Protein AF-A0A3A9SI50-F1 (afdb_monomer)

pLDDT: mean 88.04, std 9.75, range [42.22, 98.44]

Solvent-accessible surface area (backbone atoms only — not comparable to full-atom values): 6891 Å² total; per-residue (Å²): 112,69,68,63,52,55,75,71,48,56,68,69,58,53,52,49,53,50,51,51,52,51,50,52,50,50,52,50,50,51,52,52,50,52,51,48,52,62,53,46,62,77,68,61,54,77,67,52,78,81,39,84,72,78,80,80,89,62,69,63,46,76,49,64,49,75,88,42,72,33,30,18,28,74,58,76,94,46,67,54,81,85,58,68,53,61,38,84,52,91,50,76,84,44,48,43,46,66,79,60,37,79,90,70,34,75,40,73,50,81,78,129

Sequence (112 aa):
MVIIIYN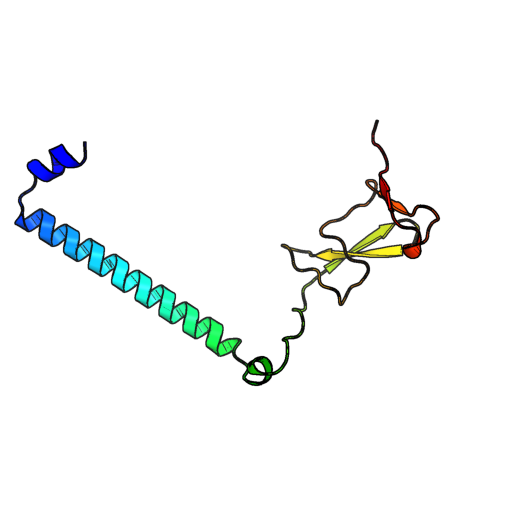RIDRGVALTCFKCVIAMFALWYIYKGAFLILDEEKRYNSKWLVYQQDYGTYDVDTFEIDGTTFYYPVSGDQVGYAPFPSSAKDMTGQIELIDGSVESGFKSIESE

Secondary structure (DSSP, 8-state):
-HHHHHHHS-HHHHHHHHHHHHHHHHHHHHHHHHHHHHHHHHH--GGGGTSPPPPPP--EEEEEETTEEEEEESSSS---SSSSSB-SS--TTTEEESSSSGGG-EEE----

Foldseek 3Di:
DVVVVVVVDDPVVVVVVVVVVVVVVVVVCVVVVVVVCVVCVVVDDPVCVPDPDDQDDADWDWDDALNDIETEGPDDQRDDPPRPPYDPDDCPQQWHAPVSDPVRPIDGPDDD

Mean predicted aligned error: 9.38 Å

Structure (mmCIF, N/CA/C/O backbone):
data_AF-A0A3A9SI50-F1
#
_entry.id   AF-A0A3A9SI50-F1
#
loop_
_atom_site.group_PDB
_atom_site.id
_atom_site.type_symbol
_atom_site.label_atom_id
_atom_site.label_alt_id
_atom_site.label_comp_id
_atom_site.label_asym_id
_atom_site.label_entity_id
_atom_site.label_seq_id
_atom_site.pdbx_PDB_ins_code
_atom_site.Cartn_x
_atom_site.Cartn_y
_atom_site.Cartn_z
_atom_site.occupancy
_atom_site.B_iso_or_equiv
_atom_site.auth_seq_id
_atom_site.auth_comp_id
_atom_site.auth_asym_id
_atom_site.auth_atom_id
_atom_site.pdbx_PDB_model_num
ATOM 1 N N . MET A 1 1 ? 13.816 19.910 -31.342 1.00 54.50 1 MET A N 1
ATOM 2 C CA . MET A 1 1 ? 15.231 19.733 -30.932 1.00 54.50 1 MET A CA 1
ATOM 3 C C . MET A 1 1 ? 15.739 18.306 -31.164 1.00 54.50 1 MET A C 1
ATOM 5 O O . MET A 1 1 ? 16.755 18.149 -31.826 1.00 54.50 1 MET A O 1
ATOM 9 N N . VAL A 1 2 ? 15.017 17.270 -30.713 1.00 64.50 2 VAL A N 1
ATOM 10 C CA . VAL A 1 2 ? 15.411 15.845 -30.835 1.00 64.50 2 VAL A CA 1
ATOM 11 C C . VAL A 1 2 ? 15.649 15.388 -32.287 1.00 64.50 2 VAL A C 1
ATOM 13 O O . VAL A 1 2 ? 16.655 14.751 -32.573 1.00 64.50 2 VAL A O 1
ATOM 16 N N . ILE A 1 3 ? 14.785 15.790 -33.227 1.00 69.62 3 ILE A N 1
ATOM 17 C CA . ILE A 1 3 ? 14.888 15.417 -34.654 1.00 69.62 3 ILE A CA 1
ATOM 18 C C . ILE A 1 3 ? 16.140 16.008 -35.334 1.00 69.62 3 ILE A C 1
ATOM 20 O O . ILE A 1 3 ? 16.752 15.362 -36.180 1.00 69.62 3 ILE A O 1
ATOM 24 N N . ILE A 1 4 ? 16.565 17.214 -34.938 1.00 72.75 4 ILE A N 1
ATOM 25 C CA . ILE A 1 4 ? 17.758 17.880 -35.497 1.00 72.75 4 ILE A CA 1
ATOM 26 C C . ILE A 1 4 ? 19.038 17.185 -35.015 1.00 72.75 4 ILE A C 1
ATOM 28 O O . ILE A 1 4 ? 19.985 17.024 -35.780 1.00 72.75 4 ILE A O 1
ATOM 32 N N . ILE A 1 5 ? 19.052 16.744 -33.754 1.00 67.88 5 ILE A N 1
ATOM 33 C CA . ILE A 1 5 ? 20.158 15.981 -33.162 1.00 67.88 5 ILE A CA 1
ATOM 34 C C . ILE A 1 5 ? 20.249 14.596 -33.811 1.00 67.88 5 ILE A C 1
ATOM 36 O O . ILE A 1 5 ? 21.331 14.185 -34.213 1.00 67.88 5 ILE A O 1
ATOM 40 N N . TYR A 1 6 ? 19.115 13.918 -34.001 1.00 68.12 6 TYR A N 1
ATOM 41 C CA . TYR A 1 6 ? 19.057 12.622 -34.678 1.00 68.12 6 TYR A CA 1
ATOM 42 C C . TYR A 1 6 ? 19.596 12.680 -36.116 1.00 68.12 6 TYR A C 1
ATOM 44 O O . TYR A 1 6 ? 20.374 11.822 -36.509 1.00 68.12 6 TYR A O 1
ATOM 52 N N . ASN A 1 7 ? 19.264 13.732 -36.873 1.00 71.88 7 ASN A N 1
ATOM 53 C CA . ASN A 1 7 ? 19.785 13.932 -38.233 1.00 71.88 7 ASN A CA 1
ATOM 54 C C . ASN A 1 7 ? 21.285 14.277 -38.293 1.00 71.88 7 ASN A C 1
ATOM 56 O O . ASN A 1 7 ? 21.879 14.184 -39.364 1.00 71.88 7 ASN A O 1
ATOM 60 N N . ARG A 1 8 ? 21.896 14.697 -37.177 1.00 79.56 8 ARG A N 1
ATOM 61 C CA . ARG A 1 8 ? 23.340 14.982 -37.073 1.00 79.56 8 ARG A CA 1
ATOM 62 C C . ARG A 1 8 ? 24.162 13.799 -36.561 1.00 79.56 8 ARG A C 1
ATOM 64 O O . ARG A 1 8 ? 25.383 13.837 -36.672 1.00 79.56 8 ARG A O 1
ATOM 71 N N . ILE A 1 9 ? 23.521 12.790 -35.977 1.00 78.75 9 ILE A N 1
ATOM 72 C CA . ILE A 1 9 ? 24.186 11.621 -35.402 1.00 78.75 9 ILE A CA 1
ATOM 73 C C . ILE A 1 9 ? 24.324 10.538 -36.475 1.00 78.75 9 ILE A C 1
ATOM 75 O O . ILE A 1 9 ? 23.397 10.275 -37.239 1.00 78.75 9 ILE A O 1
ATOM 79 N N . ASP A 1 10 ? 25.490 9.894 -36.514 1.00 85.44 10 ASP A N 1
ATOM 80 C CA . ASP A 1 10 ? 25.724 8.742 -37.380 1.00 85.44 10 ASP A CA 1
ATOM 81 C C . ASP A 1 10 ? 24.691 7.630 -37.116 1.00 85.44 10 ASP A C 1
ATOM 83 O O . ASP A 1 10 ? 24.393 7.281 -35.969 1.00 85.44 10 ASP A O 1
ATOM 87 N N . ARG A 1 11 ? 24.142 7.047 -38.188 1.00 80.75 11 ARG A N 1
ATOM 88 C CA . ARG A 1 11 ? 23.066 6.050 -38.077 1.00 80.75 11 ARG A CA 1
ATOM 89 C C . ARG A 1 11 ? 23.500 4.798 -37.308 1.00 80.75 11 ARG A C 1
ATOM 91 O O . ARG A 1 11 ? 22.665 4.199 -36.630 1.00 80.75 11 ARG A O 1
ATOM 98 N N . GLY A 1 12 ? 24.775 4.413 -37.378 1.00 85.50 12 GLY A N 1
ATOM 99 C CA . GLY A 1 12 ? 25.329 3.290 -36.622 1.00 85.50 12 GLY A CA 1
ATOM 100 C C . GLY A 1 12 ? 25.384 3.575 -35.122 1.00 85.50 12 GLY A C 1
ATOM 101 O O . GLY A 1 12 ? 24.981 2.732 -34.313 1.00 85.50 12 GLY A O 1
ATOM 102 N N . VAL A 1 13 ? 25.792 4.788 -34.743 1.00 85.88 13 VAL A N 1
ATOM 103 C CA . VAL A 1 13 ? 25.775 5.250 -33.344 1.00 85.88 13 VAL A CA 1
ATOM 104 C C . VAL A 1 13 ? 24.342 5.310 -32.811 1.00 85.88 13 VAL A C 1
ATOM 106 O O . VAL A 1 13 ? 24.065 4.748 -31.753 1.00 85.88 13 VAL A O 1
ATOM 109 N N . ALA A 1 14 ? 23.407 5.895 -33.566 1.00 85.69 14 ALA A N 1
ATOM 110 C CA . ALA A 1 14 ? 22.000 5.979 -33.169 1.00 85.69 14 ALA A CA 1
ATOM 111 C C . ALA A 1 14 ? 21.367 4.592 -32.951 1.00 85.69 14 ALA A C 1
ATOM 113 O O . ALA A 1 14 ? 20.681 4.371 -31.950 1.00 85.69 14 ALA A O 1
ATOM 114 N N . LEU A 1 15 ? 21.633 3.637 -33.850 1.00 89.19 15 LEU A N 1
ATOM 115 C CA . LEU A 1 15 ? 21.156 2.259 -33.718 1.00 89.19 15 LEU A CA 1
ATOM 116 C C . LEU A 1 15 ? 21.753 1.561 -32.488 1.00 89.19 15 LEU A C 1
ATOM 118 O O . LEU A 1 15 ? 21.056 0.813 -31.802 1.00 89.19 15 LEU A O 1
ATOM 122 N N . THR A 1 16 ? 23.029 1.810 -32.195 1.00 93.56 16 THR A N 1
ATOM 123 C CA . THR A 1 16 ? 23.707 1.249 -31.020 1.00 93.56 16 THR A CA 1
ATOM 124 C C . THR A 1 16 ? 23.111 1.807 -29.730 1.00 93.56 16 THR A C 1
ATOM 126 O O . THR A 1 16 ? 22.733 1.033 -28.853 1.00 93.56 16 THR A O 1
ATOM 129 N N . CYS A 1 17 ? 22.913 3.125 -29.639 1.00 90.56 17 CYS A N 1
ATOM 130 C CA . CYS A 1 17 ? 22.233 3.756 -28.506 1.00 90.56 17 CYS A CA 1
ATOM 131 C C . CYS A 1 17 ? 20.820 3.198 -28.301 1.00 90.56 17 CYS A C 1
ATOM 133 O O . CYS A 1 17 ? 20.444 2.886 -27.174 1.00 90.56 17 CYS A O 1
ATOM 135 N N . PHE A 1 18 ? 20.051 3.017 -29.378 1.00 92.62 18 PHE A N 1
ATOM 136 C CA . PHE A 1 18 ? 18.710 2.442 -29.300 1.00 92.62 18 PHE A CA 1
ATOM 137 C C . PHE A 1 18 ? 18.720 1.007 -28.751 1.00 92.62 18 PHE A C 1
ATOM 139 O O . PHE A 1 18 ? 17.938 0.686 -27.857 1.00 92.62 18 PHE A O 1
ATOM 146 N N . LYS A 1 19 ? 19.651 0.160 -29.212 1.00 95.69 19 LYS A N 1
ATOM 147 C CA . LYS A 1 19 ? 19.841 -1.196 -28.670 1.00 95.69 19 LYS A CA 1
ATOM 148 C C . LYS A 1 19 ? 20.200 -1.174 -27.184 1.00 95.69 19 LYS A C 1
ATOM 150 O O . LYS A 1 19 ? 19.647 -1.966 -26.429 1.00 95.69 19 LYS A O 1
ATOM 155 N N . CYS A 1 20 ? 21.069 -0.258 -26.755 1.00 97.12 20 CYS A N 1
ATOM 156 C CA . CYS A 1 20 ? 21.408 -0.096 -25.340 1.00 97.12 20 CYS A CA 1
ATOM 157 C C . CYS A 1 20 ? 20.184 0.297 -24.506 1.00 97.12 20 CYS A C 1
ATOM 159 O O . CYS A 1 20 ? 19.966 -0.274 -23.444 1.00 97.12 20 CYS A O 1
ATOM 161 N N . VAL A 1 21 ? 19.354 1.223 -24.996 1.00 96.88 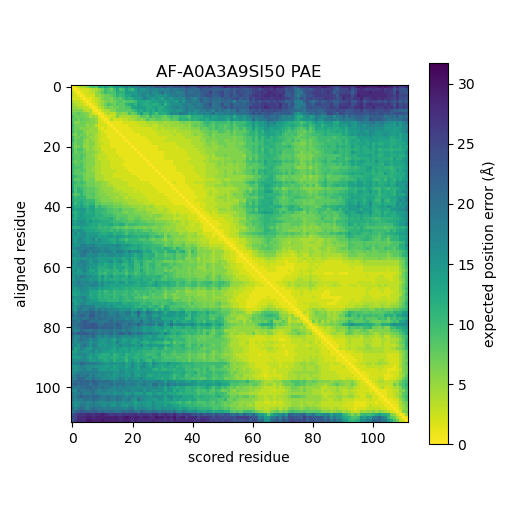21 VAL A N 1
ATOM 162 C CA . VAL A 1 21 ? 18.108 1.616 -24.320 1.00 96.88 21 VAL A CA 1
ATOM 163 C C . VAL A 1 21 ? 17.153 0.432 -24.192 1.00 96.88 21 VAL A C 1
ATOM 165 O O . VAL A 1 21 ? 16.660 0.175 -23.096 1.00 96.88 21 VAL A O 1
ATOM 168 N N . ILE A 1 22 ? 16.946 -0.337 -25.265 1.00 97.69 22 ILE A N 1
ATOM 169 C CA . ILE A 1 22 ? 16.130 -1.559 -25.212 1.00 97.69 22 ILE A CA 1
ATOM 170 C C . ILE A 1 22 ? 16.696 -2.551 -24.195 1.00 97.69 22 ILE A C 1
ATOM 172 O O . ILE A 1 22 ? 15.941 -3.077 -23.382 1.00 97.69 22 ILE A O 1
ATOM 176 N N . ALA A 1 23 ? 18.008 -2.794 -24.208 1.00 98.19 23 ALA A N 1
ATOM 177 C CA . ALA A 1 23 ? 18.648 -3.715 -23.274 1.00 98.19 23 ALA A CA 1
ATOM 178 C C . ALA A 1 23 ? 18.474 -3.264 -21.815 1.00 98.19 23 ALA A C 1
ATOM 180 O O . ALA A 1 23 ? 18.163 -4.086 -20.956 1.00 98.19 23 ALA A O 1
ATOM 181 N N . MET A 1 24 ? 18.598 -1.962 -21.537 1.00 98.31 24 MET A N 1
ATOM 182 C CA . MET A 1 24 ? 18.343 -1.404 -20.206 1.00 98.31 24 MET A CA 1
ATOM 183 C C . MET A 1 24 ? 16.892 -1.619 -19.764 1.00 98.31 24 MET A C 1
ATOM 185 O O . MET A 1 24 ? 16.664 -2.079 -18.647 1.00 98.31 24 MET A O 1
ATOM 189 N N . PHE A 1 25 ? 15.912 -1.343 -20.630 1.00 98.31 25 PHE A N 1
ATOM 190 C CA . PHE A 1 25 ? 14.506 -1.602 -20.310 1.00 98.31 25 PHE A CA 1
ATOM 191 C C . PHE A 1 25 ? 14.229 -3.091 -20.109 1.00 98.31 25 PHE A C 1
ATOM 193 O O . PHE A 1 25 ? 13.539 -3.448 -19.160 1.00 98.31 25 PHE A O 1
ATOM 200 N N . ALA A 1 26 ? 14.794 -3.968 -20.940 1.00 98.31 26 ALA A N 1
ATOM 201 C CA . ALA A 1 26 ? 14.646 -5.413 -20.790 1.00 98.31 26 ALA A CA 1
ATOM 202 C C . ALA A 1 26 ? 15.199 -5.901 -19.442 1.00 98.31 26 ALA A C 1
ATOM 204 O O . ALA A 1 26 ? 14.516 -6.634 -18.730 1.00 98.31 26 ALA A O 1
ATOM 205 N N . LEU A 1 27 ? 16.391 -5.440 -19.047 1.00 98.44 27 LEU A N 1
ATOM 206 C CA . LEU A 1 27 ? 16.971 -5.741 -17.735 1.00 98.44 27 LEU A CA 1
ATOM 207 C C . LEU A 1 27 ? 16.094 -5.220 -16.593 1.00 98.44 27 LEU A C 1
ATOM 209 O O . LEU A 1 27 ? 15.874 -5.932 -15.616 1.00 98.44 27 LEU A O 1
ATOM 213 N N . TRP A 1 28 ? 15.555 -4.008 -16.725 1.00 98.19 28 TRP A N 1
ATOM 214 C CA . TRP A 1 28 ? 14.651 -3.434 -15.732 1.00 98.19 28 TRP A CA 1
ATOM 215 C C . TRP A 1 28 ? 13.344 -4.228 -15.602 1.00 98.19 28 TRP A C 1
ATOM 217 O O . TRP A 1 28 ? 12.908 -4.494 -14.483 1.00 98.19 28 TRP A O 1
ATOM 227 N N . TYR A 1 29 ? 12.753 -4.672 -16.715 1.00 98.19 29 TYR A N 1
ATOM 228 C CA . TYR A 1 29 ? 11.565 -5.528 -16.707 1.00 98.19 29 TYR A CA 1
ATOM 229 C C . TYR A 1 29 ? 11.839 -6.893 -16.082 1.00 98.19 29 TYR A C 1
ATOM 231 O O . TYR A 1 29 ? 11.030 -7.356 -15.283 1.00 98.19 29 TYR A O 1
ATOM 239 N N . ILE A 1 30 ? 12.981 -7.517 -16.387 1.00 98.31 30 ILE A N 1
ATOM 240 C CA . ILE A 1 30 ? 13.383 -8.787 -15.766 1.00 98.31 30 ILE A CA 1
ATOM 241 C C . ILE A 1 30 ? 13.556 -8.603 -14.258 1.00 98.31 30 ILE A C 1
ATOM 243 O O . ILE A 1 30 ? 13.016 -9.386 -13.484 1.00 98.31 30 ILE A O 1
ATOM 247 N N . TYR A 1 31 ? 14.252 -7.546 -13.833 1.00 97.69 31 TYR A N 1
ATOM 248 C CA . TYR A 1 31 ? 14.416 -7.211 -12.421 1.00 97.69 31 TYR A CA 1
ATOM 249 C C . TYR A 1 31 ? 13.059 -7.027 -11.728 1.00 97.69 31 TYR A C 1
ATOM 251 O O . TYR A 1 31 ? 12.790 -7.672 -10.717 1.00 97.69 31 TYR A O 1
ATOM 259 N N . LYS A 1 32 ? 12.169 -6.201 -12.290 1.00 97.56 32 LYS A N 1
ATOM 260 C CA . LYS A 1 32 ? 10.834 -5.961 -11.726 1.00 97.56 32 LYS A CA 1
ATOM 261 C C . LYS A 1 32 ? 9.982 -7.228 -11.691 1.00 97.56 32 LYS A C 1
ATOM 263 O O . LYS A 1 32 ? 9.348 -7.485 -10.675 1.00 97.56 32 LYS A O 1
ATOM 268 N N . GLY A 1 33 ? 9.996 -8.021 -12.760 1.00 97.88 33 GLY A N 1
ATOM 269 C CA . GLY A 1 33 ? 9.264 -9.283 -12.844 1.00 97.88 33 GLY A CA 1
ATOM 270 C C . GLY A 1 33 ? 9.758 -10.310 -11.828 1.00 97.88 33 GLY A C 1
ATOM 271 O O . GLY A 1 33 ? 8.948 -10.923 -11.143 1.00 97.88 33 GLY A O 1
ATOM 272 N N . ALA A 1 34 ? 11.076 -10.446 -11.664 1.00 97.50 34 ALA A N 1
ATOM 273 C CA . ALA A 1 34 ? 11.657 -11.335 -10.662 1.00 97.50 34 ALA A CA 1
ATOM 274 C C . ALA A 1 34 ? 11.251 -10.926 -9.239 1.00 97.50 34 ALA A C 1
ATOM 276 O O . ALA A 1 34 ? 10.827 -11.772 -8.459 1.00 97.50 34 ALA A O 1
ATOM 277 N N . PHE A 1 35 ? 11.321 -9.633 -8.912 1.00 96.38 35 PHE A N 1
ATOM 278 C CA . PHE A 1 35 ? 10.892 -9.138 -7.602 1.00 96.38 35 PHE A CA 1
ATOM 279 C C . PHE A 1 35 ? 9.390 -9.304 -7.361 1.00 96.38 35 PHE A C 1
ATOM 281 O O . PHE A 1 35 ? 9.007 -9.639 -6.246 1.00 96.38 35 PHE A O 1
ATOM 288 N N . LEU A 1 36 ? 8.554 -9.117 -8.388 1.00 96.12 36 LEU A N 1
ATOM 289 C CA . LEU A 1 36 ? 7.116 -9.368 -8.292 1.00 96.12 36 LEU A CA 1
ATOM 290 C C . LEU A 1 36 ? 6.837 -10.839 -7.961 1.00 96.12 36 LEU A C 1
ATOM 292 O O . LEU A 1 36 ? 6.110 -11.120 -7.020 1.00 96.12 36 LEU A O 1
ATOM 296 N N . ILE A 1 37 ? 7.462 -11.773 -8.683 1.00 96.12 37 ILE A N 1
ATOM 297 C CA . ILE A 1 37 ? 7.292 -13.213 -8.437 1.00 96.12 37 ILE A CA 1
ATOM 298 C C . ILE A 1 37 ? 7.775 -13.588 -7.030 1.00 96.12 37 ILE A C 1
ATOM 300 O O . ILE A 1 37 ? 7.100 -14.343 -6.341 1.00 96.12 37 ILE A O 1
ATOM 304 N N . LEU A 1 38 ? 8.919 -13.054 -6.593 1.00 95.69 38 LEU A N 1
ATOM 305 C CA . LEU A 1 38 ? 9.470 -13.315 -5.260 1.00 95.69 38 LEU A CA 1
ATOM 306 C C . LEU A 1 38 ? 8.616 -12.743 -4.117 1.00 95.69 38 LEU A C 1
ATOM 308 O O . LEU A 1 38 ? 8.672 -13.273 -3.008 1.00 95.69 38 LEU A O 1
ATOM 312 N N . ASP A 1 39 ? 7.880 -11.650 -4.338 1.00 92.69 39 ASP A N 1
ATOM 313 C CA . ASP A 1 39 ? 6.937 -11.121 -3.343 1.00 92.69 39 ASP A CA 1
ATOM 314 C C . ASP A 1 39 ? 5.635 -11.932 -3.328 1.00 92.69 39 ASP A C 1
ATOM 316 O O . ASP A 1 39 ? 5.165 -12.326 -2.261 1.00 92.69 39 ASP A O 1
ATOM 320 N N . GLU A 1 40 ? 5.099 -12.250 -4.509 1.00 90.12 40 GLU A N 1
ATOM 321 C CA . GLU A 1 40 ? 3.871 -13.035 -4.661 1.00 90.12 40 GLU A CA 1
ATOM 322 C C . GLU A 1 40 ? 4.025 -14.464 -4.138 1.00 90.12 40 GLU A C 1
ATOM 324 O O . GLU A 1 40 ? 3.136 -14.959 -3.457 1.00 90.12 40 GLU A O 1
ATOM 329 N N . GLU A 1 41 ? 5.160 -15.126 -4.378 1.00 92.81 41 GLU A N 1
ATOM 330 C CA . GLU A 1 41 ? 5.410 -16.493 -3.897 1.00 92.81 41 GLU A CA 1
ATOM 331 C C . GLU A 1 41 ? 5.309 -16.599 -2.369 1.00 92.81 41 GLU A C 1
ATOM 333 O O . GLU A 1 41 ? 4.756 -17.570 -1.856 1.00 92.81 41 GLU A O 1
ATOM 338 N N . LYS A 1 42 ? 5.721 -15.557 -1.638 1.00 88.31 42 LYS A N 1
ATOM 339 C CA . LYS A 1 42 ? 5.598 -15.496 -0.172 1.00 88.31 42 LYS A CA 1
ATOM 340 C C . LYS A 1 42 ? 4.162 -15.301 0.309 1.00 88.31 42 LYS A C 1
ATOM 342 O O . LYS A 1 42 ? 3.832 -15.714 1.418 1.00 88.31 42 LYS A O 1
ATOM 347 N N . ARG A 1 43 ? 3.325 -14.628 -0.485 1.00 84.00 43 ARG A N 1
ATOM 348 C CA . ARG A 1 43 ? 1.910 -14.353 -0.175 1.00 84.00 43 ARG A CA 1
ATOM 349 C C . ARG A 1 43 ? 0.973 -15.414 -0.748 1.00 84.00 43 ARG A C 1
ATOM 351 O O . ARG A 1 43 ? -0.194 -15.478 -0.358 1.00 84.00 43 ARG A O 1
ATOM 358 N N . TYR A 1 44 ? 1.466 -16.234 -1.672 1.00 88.88 44 TYR A N 1
ATOM 359 C CA . TYR A 1 44 ? 0.671 -17.212 -2.383 1.00 88.88 44 TYR A CA 1
ATOM 360 C C . TYR A 1 44 ? 0.125 -18.262 -1.423 1.00 88.88 44 TYR A C 1
ATOM 362 O O . TYR A 1 44 ? 0.851 -18.965 -0.721 1.00 88.88 44 TYR A O 1
ATOM 370 N N . ASN A 1 45 ? -1.193 -18.409 -1.437 1.00 89.62 45 ASN A N 1
ATOM 371 C CA . ASN A 1 45 ? -1.872 -19.458 -0.707 1.00 89.62 45 ASN A CA 1
ATOM 372 C C . ASN A 1 45 ? -3.030 -19.973 -1.562 1.00 89.62 45 ASN A C 1
ATOM 374 O O . ASN A 1 45 ? -4.005 -19.272 -1.829 1.00 89.62 45 ASN A O 1
ATOM 378 N N . SER A 1 46 ? -2.895 -21.227 -1.992 1.00 92.31 46 SER A N 1
ATOM 379 C CA . SER A 1 46 ? -3.836 -21.896 -2.896 1.00 92.31 46 SER A CA 1
ATOM 380 C C . SER A 1 46 ? -5.269 -21.978 -2.358 1.00 92.31 46 SER A C 1
ATOM 382 O O . SER A 1 46 ? -6.205 -22.044 -3.153 1.00 92.31 46 SER A O 1
ATOM 384 N N . LYS A 1 47 ? -5.471 -21.897 -1.033 1.00 91.75 47 LYS A N 1
ATOM 385 C CA . LYS A 1 47 ? -6.804 -21.817 -0.413 1.00 91.75 47 LYS A CA 1
ATOM 386 C C . LYS A 1 47 ? -7.609 -20.645 -0.981 1.00 91.75 47 LYS A C 1
ATOM 388 O O . LYS A 1 47 ? -8.814 -20.761 -1.198 1.00 91.75 47 LYS A O 1
ATOM 393 N N . TRP A 1 48 ? -6.935 -19.541 -1.277 1.00 87.56 48 TRP A N 1
ATOM 394 C CA . TRP A 1 48 ? -7.561 -18.305 -1.728 1.00 87.56 48 TRP A CA 1
ATOM 395 C C . TRP A 1 48 ? -7.973 -18.299 -3.204 1.00 87.56 48 TRP A C 1
ATOM 397 O O . TRP A 1 48 ? -8.598 -17.352 -3.665 1.00 87.56 48 TRP A O 1
ATOM 407 N N . LEU A 1 49 ? -7.654 -19.359 -3.955 1.00 89.00 49 LEU A N 1
ATOM 408 C CA . LEU A 1 49 ? -8.174 -19.543 -5.314 1.00 89.00 49 LEU A CA 1
ATOM 409 C C . LEU A 1 49 ? -9.663 -19.917 -5.321 1.00 89.00 49 LEU A C 1
ATOM 411 O O . LEU A 1 49 ? -10.332 -19.758 -6.338 1.00 89.00 49 LEU A O 1
ATOM 415 N N . VAL A 1 50 ? -10.166 -20.440 -4.200 1.00 93.44 50 VAL A N 1
ATOM 416 C CA . VAL A 1 50 ? -11.559 -20.882 -4.038 1.00 93.44 50 VAL A CA 1
ATOM 417 C C . VAL A 1 50 ? -12.277 -20.055 -2.974 1.00 93.44 50 VAL A C 1
ATOM 419 O O . VAL A 1 50 ? -13.452 -19.736 -3.133 1.00 93.44 50 VAL A O 1
ATOM 422 N N . TYR A 1 51 ? -11.576 -19.698 -1.896 1.00 92.00 51 TYR A N 1
ATOM 423 C CA . TYR A 1 51 ? -12.119 -18.900 -0.801 1.00 92.00 51 TYR A CA 1
ATOM 424 C C . TYR A 1 51 ? -11.668 -17.446 -0.904 1.00 92.00 51 TYR A C 1
ATOM 426 O O . TYR A 1 51 ? -10.529 -17.169 -1.268 1.00 92.00 51 TYR A O 1
ATOM 434 N N . GLN A 1 52 ? -12.539 -16.513 -0.529 1.00 87.19 52 GLN A N 1
ATOM 435 C CA . GLN A 1 52 ? -12.137 -15.120 -0.370 1.00 87.19 52 GLN A CA 1
ATOM 436 C C . GLN A 1 52 ? -11.057 -15.012 0.721 1.00 87.19 52 GLN A C 1
ATOM 438 O O . GLN A 1 52 ? -11.143 -15.689 1.746 1.00 87.19 52 GLN A O 1
ATOM 443 N N . GLN A 1 53 ? -10.035 -14.187 0.479 1.00 85.81 53 GLN A N 1
ATOM 444 C CA . GLN A 1 53 ? -9.029 -13.859 1.489 1.00 85.81 53 GLN A CA 1
ATOM 445 C C . GLN A 1 53 ? -9.663 -13.077 2.637 1.00 85.81 53 GLN A C 1
ATOM 447 O O . GLN A 1 53 ? -10.510 -12.213 2.402 1.00 85.81 53 GLN A O 1
ATOM 452 N N . ASP A 1 54 ? -9.205 -13.348 3.857 1.00 82.50 54 ASP A N 1
ATOM 453 C CA . ASP A 1 54 ? -9.499 -12.479 4.991 1.00 82.50 54 ASP A CA 1
ATOM 454 C C . ASP A 1 54 ? -8.857 -11.098 4.765 1.00 82.50 54 ASP A C 1
ATOM 456 O O . ASP A 1 54 ? -7.812 -10.978 4.115 1.00 82.50 54 ASP A O 1
ATOM 460 N N . TYR A 1 55 ? -9.486 -10.046 5.294 1.00 80.06 55 TYR A N 1
ATOM 461 C CA . TYR A 1 55 ? -8.895 -8.708 5.282 1.00 80.06 55 TYR A CA 1
ATOM 462 C C . TYR A 1 55 ? -7.566 -8.707 6.048 1.00 80.06 55 TYR A C 1
ATOM 464 O O . TYR A 1 55 ? -7.392 -9.445 7.018 1.00 80.06 55 TYR A O 1
ATOM 472 N N . GLY A 1 56 ? -6.627 -7.864 5.613 1.00 79.75 56 GLY A N 1
ATOM 473 C CA . GLY A 1 56 ? -5.358 -7.704 6.314 1.00 79.75 56 GLY A CA 1
ATOM 474 C C . GLY A 1 56 ? -5.554 -7.151 7.728 1.00 79.75 56 GLY A C 1
ATOM 475 O O . GLY A 1 56 ? -6.451 -6.343 7.970 1.00 79.75 56 GLY A O 1
ATOM 476 N N . THR A 1 57 ? -4.693 -7.579 8.650 1.00 84.00 57 THR A N 1
ATOM 477 C CA . THR A 1 57 ? -4.603 -7.009 9.996 1.00 84.00 57 THR A CA 1
ATOM 478 C C . THR A 1 57 ? -3.535 -5.929 9.994 1.00 84.00 57 THR A C 1
ATOM 480 O O . THR A 1 57 ? -2.382 -6.201 9.654 1.00 84.00 57 THR A O 1
ATOM 483 N N . TYR A 1 58 ? -3.918 -4.722 10.385 1.00 87.19 58 TYR A N 1
ATOM 484 C CA . TYR A 1 58 ? -3.040 -3.562 10.434 1.00 87.19 58 TYR A CA 1
ATOM 485 C C . TYR A 1 58 ? -3.222 -2.830 11.758 1.00 87.19 58 TYR A C 1
ATOM 487 O O . TYR A 1 58 ? -4.264 -2.963 12.405 1.00 87.19 58 TYR A O 1
ATOM 495 N N . ASP A 1 59 ? -2.205 -2.066 12.144 1.00 91.31 59 ASP A N 1
ATOM 496 C CA . ASP A 1 59 ? -2.251 -1.270 13.362 1.00 91.31 59 ASP A CA 1
ATOM 497 C C . ASP A 1 59 ? -3.255 -0.122 13.210 1.00 91.31 59 ASP A C 1
ATOM 499 O O . ASP A 1 59 ? -3.287 0.592 12.198 1.00 91.31 59 ASP A O 1
ATOM 503 N N . VAL A 1 60 ? -4.075 0.049 14.243 1.00 93.44 60 VAL A N 1
ATOM 504 C CA . VAL A 1 60 ? -5.095 1.093 14.334 1.00 93.44 60 VAL A CA 1
ATOM 505 C C . VAL A 1 60 ? -4.908 1.883 15.619 1.00 93.44 60 VAL A C 1
ATOM 507 O O . VAL A 1 60 ? -4.560 1.315 16.654 1.00 93.44 60 VAL A O 1
ATOM 510 N N . ASP A 1 61 ? -5.186 3.176 15.540 1.00 95.06 61 ASP A N 1
ATOM 511 C CA . ASP A 1 61 ? -5.375 4.040 16.698 1.00 95.06 61 ASP A CA 1
ATOM 512 C C . ASP A 1 61 ? -6.872 4.249 16.952 1.00 95.06 61 ASP A C 1
ATOM 514 O O . ASP A 1 61 ? -7.730 3.869 16.146 1.00 95.06 61 ASP A O 1
ATOM 518 N N . THR A 1 62 ? -7.195 4.845 18.100 1.00 95.94 62 THR A N 1
ATOM 519 C CA . THR A 1 62 ? -8.576 5.071 18.535 1.00 95.94 62 THR A CA 1
ATOM 520 C C . THR A 1 62 ? -8.859 6.530 18.842 1.00 95.94 62 THR A C 1
ATOM 522 O O . THR A 1 62 ? -7.988 7.245 19.334 1.00 95.94 62 THR A O 1
ATOM 525 N N . PHE A 1 63 ? -10.106 6.940 18.642 1.00 95.25 63 PHE A N 1
ATOM 526 C CA . PHE A 1 63 ? -10.661 8.194 19.149 1.00 95.25 63 PHE A CA 1
ATOM 527 C C . PHE A 1 63 ? -12.096 7.967 19.638 1.00 95.25 63 PHE A C 1
ATOM 529 O O . PHE 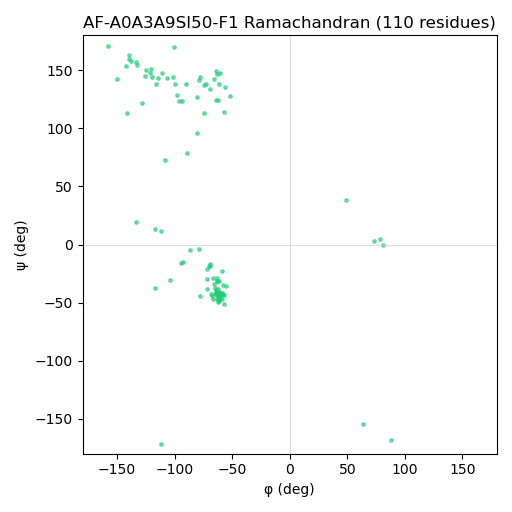A 1 63 ? -12.704 6.945 19.316 1.00 95.25 63 PHE A O 1
ATOM 536 N N . GLU A 1 64 ? -12.632 8.888 20.437 1.00 94.50 64 GLU A N 1
ATOM 537 C CA . GLU A 1 64 ? -13.987 8.771 20.987 1.00 94.50 64 GLU A CA 1
ATOM 538 C C . GLU A 1 64 ? -14.910 9.876 20.477 1.00 94.50 64 GLU A C 1
ATOM 540 O O . GLU A 1 64 ? -14.532 11.046 20.419 1.00 94.50 64 GLU A O 1
ATOM 545 N N . ILE A 1 65 ? -16.147 9.494 20.155 1.00 93.00 65 ILE A N 1
ATOM 546 C CA . ILE A 1 65 ? -17.257 10.405 19.857 1.00 93.00 65 ILE A CA 1
ATOM 547 C C . ILE A 1 65 ? -18.431 9.981 20.730 1.00 93.00 65 ILE A C 1
ATOM 549 O O . ILE A 1 65 ? -18.854 8.828 20.661 1.00 93.00 65 ILE A O 1
ATOM 553 N N . ASP A 1 66 ? -18.931 10.887 21.570 1.00 89.75 66 ASP A N 1
ATOM 554 C CA . ASP A 1 66 ? -20.080 10.655 22.458 1.00 89.75 66 ASP A CA 1
ATOM 555 C C . ASP A 1 66 ? -19.988 9.345 23.274 1.00 89.75 66 ASP A C 1
ATOM 557 O O . ASP A 1 66 ? -20.971 8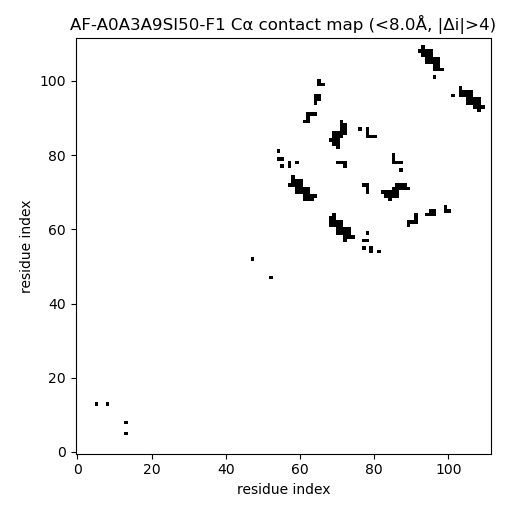.638 23.478 1.00 89.75 66 ASP A O 1
ATOM 561 N N . GLY A 1 67 ? -18.778 8.999 23.735 1.00 89.88 67 GLY A N 1
ATOM 562 C CA . GLY A 1 67 ? -18.505 7.783 24.516 1.00 89.88 67 GLY A CA 1
ATOM 563 C C . GLY A 1 67 ? -18.411 6.488 23.698 1.00 89.88 67 GLY A C 1
ATOM 564 O O . GLY A 1 67 ? -18.260 5.414 24.278 1.00 89.88 67 GLY A O 1
ATOM 565 N N . THR A 1 68 ? -18.480 6.567 22.366 1.00 92.38 68 THR A N 1
ATOM 566 C CA . THR A 1 68 ? -18.225 5.443 21.457 1.00 92.38 68 THR A CA 1
ATOM 567 C C . THR A 1 68 ? -16.801 5.509 20.916 1.00 92.38 68 THR A C 1
ATOM 569 O O . THR A 1 68 ? -16.389 6.528 20.362 1.00 92.38 68 THR A O 1
ATOM 572 N N . THR A 1 69 ? -16.059 4.407 21.029 1.00 94.75 69 THR A N 1
ATOM 573 C CA . THR A 1 69 ? -14.710 4.274 20.467 1.00 94.75 69 THR A CA 1
ATOM 574 C C . THR A 1 69 ? -14.764 3.953 18.974 1.00 94.75 69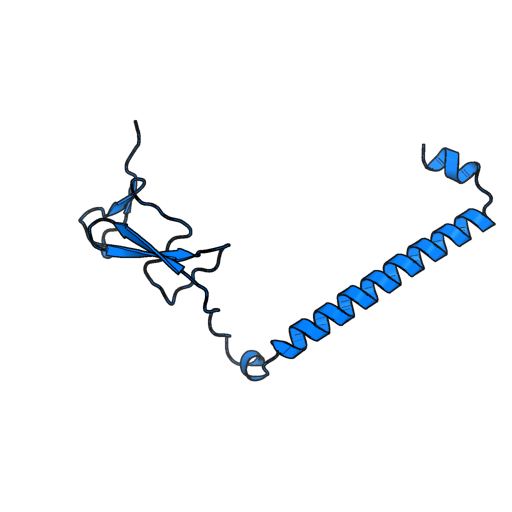 THR A C 1
ATOM 576 O O . THR A 1 69 ? -15.389 2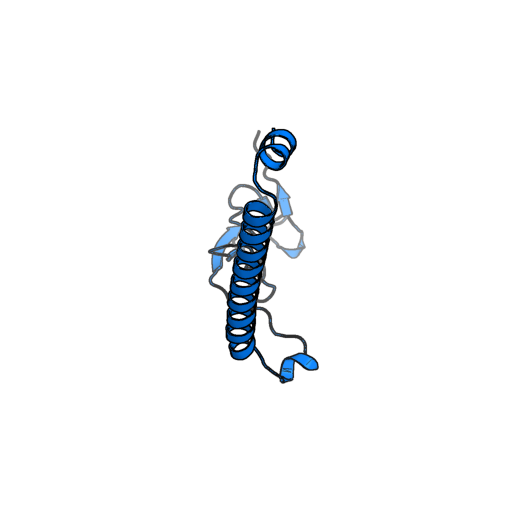.978 18.558 1.00 94.75 69 THR A O 1
ATOM 579 N N . PHE A 1 70 ? -14.057 4.750 18.179 1.00 94.06 70 PHE A N 1
ATOM 580 C CA . PHE A 1 70 ? -13.834 4.546 16.753 1.00 94.06 70 PHE A CA 1
ATOM 581 C C . PHE A 1 70 ? -12.371 4.207 16.491 1.00 94.06 70 PHE A C 1
ATOM 583 O O . PHE A 1 70 ? -11.477 4.717 17.166 1.00 94.06 70 PHE A O 1
ATOM 590 N N . TYR A 1 71 ? -12.131 3.386 15.473 1.00 93.88 71 TYR A N 1
ATOM 591 C CA . TYR A 1 71 ? -10.794 2.973 15.050 1.00 93.88 71 TYR A CA 1
ATOM 592 C C . TYR A 1 71 ? -10.395 3.654 13.741 1.00 93.88 71 TYR A C 1
ATOM 594 O O . TYR A 1 71 ? -11.224 3.817 12.848 1.00 93.88 71 TYR A O 1
ATOM 602 N N . TYR A 1 72 ? -9.128 4.023 13.583 1.00 93.62 72 TYR A N 1
ATOM 603 C CA . TYR A 1 72 ? -8.599 4.566 12.328 1.00 93.62 72 TYR A CA 1
ATOM 604 C C . TYR A 1 72 ? -7.180 4.050 12.066 1.00 93.62 72 TYR A C 1
ATOM 606 O O . TYR A 1 72 ? -6.489 3.662 13.009 1.00 93.62 72 TYR A O 1
ATOM 614 N N . PRO A 1 73 ? -6.733 3.976 10.800 1.00 93.62 73 PRO A N 1
ATOM 615 C CA . PRO A 1 73 ? -5.451 3.364 10.489 1.00 93.62 73 PRO A CA 1
ATOM 616 C C . PRO A 1 73 ? -4.303 4.277 10.926 1.00 93.62 73 PRO A C 1
ATOM 618 O O . PRO A 1 73 ? -4.322 5.479 10.659 1.00 93.62 73 PRO A O 1
ATOM 621 N N . VAL A 1 74 ? -3.255 3.694 11.515 1.00 94.00 74 VAL A N 1
ATOM 622 C CA . VAL A 1 74 ? -2.013 4.428 11.829 1.00 94.00 74 VAL A CA 1
ATOM 623 C C . VAL A 1 74 ? -1.334 4.921 10.544 1.00 94.00 74 VAL A C 1
ATOM 625 O O . VAL A 1 74 ? -0.677 5.963 10.526 1.00 94.00 74 VAL A O 1
ATOM 628 N N . SER A 1 75 ? -1.487 4.182 9.437 1.00 89.94 75 SER A N 1
ATOM 629 C CA . SER A 1 75 ? -0.932 4.570 8.141 1.00 89.94 75 SER A CA 1
ATOM 630 C C . SER A 1 75 ? -1.762 4.077 6.956 1.00 89.94 75 SER A C 1
ATOM 632 O O . SER A 1 75 ? -2.248 2.948 6.946 1.00 89.94 75 SER A O 1
ATOM 634 N N . GLY A 1 76 ? -1.850 4.912 5.916 1.00 83.12 76 GLY A N 1
ATOM 635 C CA . GLY A 1 76 ? -2.528 4.569 4.666 1.00 83.12 76 GLY A CA 1
ATOM 636 C C . GLY A 1 76 ? -4.028 4.327 4.840 1.00 83.12 76 GLY A C 1
ATOM 637 O O . GLY A 1 76 ? -4.651 4.852 5.755 1.00 83.12 76 GLY A O 1
ATOM 638 N N . ASP A 1 77 ? -4.599 3.535 3.937 1.00 76.50 77 ASP A N 1
ATOM 639 C CA . ASP A 1 77 ? -6.011 3.143 3.962 1.00 76.50 77 ASP A CA 1
ATOM 640 C C . ASP A 1 77 ? -6.109 1.663 4.348 1.00 76.50 77 ASP A C 1
ATOM 642 O O . ASP A 1 77 ? -6.240 0.772 3.509 1.00 76.50 77 ASP A O 1
ATOM 646 N N . GLN A 1 78 ? -5.854 1.402 5.631 1.00 82.94 78 GLN A N 1
ATOM 647 C CA . GLN A 1 78 ? -5.640 0.062 6.187 1.00 82.94 78 GLN A CA 1
ATOM 648 C C . GLN A 1 78 ? -6.696 -0.338 7.228 1.00 82.94 78 GLN A C 1
ATOM 650 O O . GLN A 1 78 ? -6.513 -1.322 7.942 1.00 82.94 78 GLN A O 1
ATOM 655 N N . VAL A 1 79 ? -7.807 0.398 7.332 1.00 81.31 79 VAL A N 1
ATOM 656 C CA . VAL A 1 79 ? -8.883 0.071 8.275 1.00 81.31 79 VAL A CA 1
ATOM 657 C C . VAL A 1 79 ? -9.974 -0.731 7.566 1.00 81.31 79 VAL A C 1
ATOM 659 O O . VAL A 1 79 ? -10.500 -0.327 6.531 1.00 81.31 79 VAL A O 1
ATOM 662 N N . GLY A 1 80 ? -10.263 -1.920 8.090 1.00 71.06 80 GLY A N 1
ATOM 663 C CA . GLY A 1 80 ? -11.254 -2.839 7.531 1.00 71.06 80 GLY A CA 1
ATOM 664 C C . GLY A 1 80 ? -12.478 -2.998 8.428 1.00 71.06 80 GLY A C 1
ATOM 665 O O . GLY A 1 80 ? -12.614 -2.340 9.452 1.00 71.06 80 GLY A O 1
ATOM 666 N N . TYR A 1 81 ? -13.346 -3.946 8.077 1.00 72.88 81 TYR A N 1
ATOM 667 C CA . TYR A 1 81 ? -14.566 -4.242 8.839 1.00 72.88 81 TYR A CA 1
ATOM 668 C C . TYR A 1 81 ? -14.328 -4.876 10.214 1.00 72.88 81 TYR A C 1
ATOM 670 O O . TYR A 1 81 ? -15.238 -4.888 11.036 1.00 72.88 81 TYR A O 1
ATOM 678 N N . ALA A 1 82 ? -13.144 -5.446 10.455 1.00 81.06 82 ALA A N 1
ATOM 679 C CA . ALA A 1 82 ? -12.850 -6.121 11.716 1.00 81.06 82 ALA A CA 1
ATOM 680 C C . ALA A 1 82 ? -12.910 -5.157 12.926 1.00 81.06 82 ALA A C 1
ATOM 682 O O . ALA A 1 82 ? -13.613 -5.471 13.886 1.00 81.06 82 ALA A O 1
ATOM 683 N N . PRO A 1 83 ? -12.249 -3.984 12.896 1.00 81.56 83 PRO A N 1
ATOM 684 C CA . PRO A 1 83 ? -12.410 -2.948 13.917 1.00 81.56 83 PRO A CA 1
ATOM 685 C C . PRO A 1 83 ? -13.557 -1.976 13.574 1.00 81.56 83 PRO A C 1
ATOM 687 O O . PRO A 1 83 ? -13.314 -0.872 13.101 1.00 81.56 83 PRO A O 1
ATOM 690 N N . PHE A 1 84 ? -14.814 -2.370 13.806 1.00 85.88 84 PHE A N 1
ATOM 691 C CA . PHE A 1 84 ? -15.978 -1.487 13.623 1.00 85.88 84 PHE A CA 1
ATOM 692 C C . PHE A 1 84 ? -16.467 -0.900 14.968 1.00 85.88 84 PHE A C 1
ATOM 694 O O . PHE A 1 84 ? -16.569 -1.654 15.938 1.00 85.88 84 PHE A O 1
ATOM 701 N N . PRO A 1 85 ? -16.831 0.397 15.037 1.00 89.81 85 PRO A N 1
ATOM 702 C CA . PRO A 1 85 ? -16.864 1.357 13.934 1.00 89.81 85 PRO A CA 1
ATOM 703 C C . PRO A 1 85 ? -15.479 1.920 13.578 1.00 89.81 85 PRO A C 1
ATOM 705 O O . PRO A 1 85 ? -14.655 2.202 14.445 1.00 89.81 85 PRO A O 1
ATOM 708 N N . SER A 1 86 ? -15.235 2.104 12.278 1.00 90.50 86 SER A N 1
ATOM 709 C CA . SER A 1 86 ? -13.959 2.585 11.736 1.00 90.50 86 SER A CA 1
ATOM 710 C C . SER A 1 86 ? -14.105 3.887 10.951 1.00 90.50 86 SER A C 1
ATOM 712 O O . SER A 1 86 ? -15.120 4.111 10.291 1.00 90.50 86 SER A O 1
ATOM 714 N N . SER A 1 87 ? -13.050 4.696 10.933 1.00 90.50 87 SER A N 1
ATOM 715 C CA . SER A 1 87 ? -12.915 5.918 10.141 1.00 90.50 87 SER A CA 1
ATOM 716 C C . SER A 1 87 ? -11.562 5.951 9.425 1.00 90.50 87 SER A C 1
ATOM 718 O O . SER A 1 87 ? -10.586 5.375 9.892 1.00 90.50 87 SER A O 1
ATOM 720 N N . ALA A 1 88 ? -11.474 6.667 8.302 1.00 89.38 88 ALA A N 1
ATOM 721 C CA . ALA A 1 88 ? -10.216 6.837 7.566 1.00 89.38 88 ALA A CA 1
ATOM 722 C C . ALA A 1 88 ? -9.191 7.720 8.308 1.00 89.38 88 ALA A C 1
ATOM 724 O O . ALA A 1 88 ? -8.008 7.716 7.978 1.00 89.38 88 ALA A O 1
ATOM 725 N N . LYS A 1 89 ? -9.648 8.514 9.281 1.00 91.38 89 LYS A N 1
ATOM 726 C CA . LYS A 1 89 ? -8.833 9.410 10.112 1.00 91.38 89 LYS A CA 1
ATOM 727 C C . LYS A 1 89 ? -9.556 9.738 11.419 1.00 91.38 89 LYS A C 1
ATOM 729 O O . LYS A 1 89 ? -10.754 9.478 11.538 1.00 91.38 89 LYS A O 1
ATOM 734 N N . ASP A 1 90 ? -8.854 10.382 12.344 1.00 93.12 90 ASP A N 1
ATOM 735 C CA . ASP A 1 90 ? -9.465 10.986 13.528 1.00 93.12 90 ASP A CA 1
ATOM 736 C C . ASP A 1 90 ? -10.466 12.093 13.129 1.00 93.12 90 ASP A C 1
ATOM 738 O O . ASP A 1 90 ? -10.145 13.027 12.379 1.00 93.12 90 ASP A O 1
ATOM 742 N N . MET A 1 91 ? -11.704 11.952 13.609 1.00 91.88 91 MET A N 1
ATOM 743 C CA . MET A 1 91 ? -12.825 12.860 13.342 1.00 91.88 91 MET A CA 1
ATOM 744 C C . MET A 1 91 ? -13.261 13.645 14.586 1.00 91.88 91 MET A C 1
ATOM 746 O O . MET A 1 91 ? -14.306 14.300 14.559 1.00 91.88 91 MET A O 1
ATOM 750 N N . THR A 1 92 ? -12.472 13.612 15.662 1.00 91.75 92 THR A N 1
ATOM 751 C CA . THR A 1 92 ? -12.738 14.364 16.892 1.00 91.75 92 THR A CA 1
ATOM 752 C C . THR A 1 92 ? -12.985 15.841 16.574 1.00 91.75 92 THR A C 1
ATOM 754 O O . THR A 1 92 ? -12.209 16.480 15.859 1.00 91.75 92 THR A O 1
ATOM 757 N N . GLY A 1 93 ? -14.102 16.382 17.070 1.00 90.94 93 GLY A N 1
ATOM 758 C CA . GLY A 1 93 ? -14.493 17.782 16.873 1.00 90.94 93 GLY A CA 1
ATOM 759 C C . GLY A 1 93 ? -15.001 18.146 15.471 1.00 90.94 93 GLY A C 1
ATOM 760 O O . GLY A 1 93 ? -15.290 19.312 15.233 1.00 90.94 93 GLY A O 1
ATOM 761 N N . GLN A 1 94 ? -15.121 17.186 14.547 1.00 91.62 94 GLN A N 1
ATOM 762 C CA . GLN A 1 94 ? -15.701 17.403 13.210 1.00 91.62 94 GLN A CA 1
ATOM 763 C C . GLN A 1 94 ? -17.125 16.843 13.098 1.00 91.62 94 GLN A C 1
ATOM 765 O O . GLN A 1 94 ? -17.938 17.355 12.326 1.00 91.62 94 GLN A O 1
ATOM 770 N N . ILE A 1 95 ? -17.422 15.777 13.842 1.00 91.56 95 ILE A N 1
ATOM 771 C CA . ILE A 1 95 ? -18.715 15.092 13.820 1.00 91.56 95 ILE A CA 1
ATOM 772 C C . ILE A 1 95 ? -19.146 14.725 15.240 1.00 91.56 95 ILE A C 1
ATOM 774 O O . ILE A 1 95 ? -18.316 14.577 16.135 1.00 91.56 95 ILE A O 1
ATOM 778 N N . GLU A 1 96 ? -20.444 14.536 15.405 1.00 92.81 96 GLU A N 1
ATOM 779 C CA . GLU A 1 96 ? -21.093 14.034 16.618 1.00 92.81 96 GLU A CA 1
ATOM 780 C C . GLU A 1 96 ? -22.213 13.059 16.210 1.00 92.81 96 GLU A C 1
ATOM 782 O O . GLU A 1 96 ? -22.677 13.062 15.058 1.00 92.81 96 GLU A O 1
ATOM 787 N N . LEU A 1 97 ? -22.637 12.192 17.127 1.00 92.88 97 LEU A N 1
ATOM 788 C CA . LEU A 1 97 ? -23.755 11.280 16.896 1.00 92.88 97 LEU A CA 1
ATOM 789 C C . LEU A 1 97 ? -25.074 12.050 17.035 1.00 92.88 97 LEU A C 1
ATOM 791 O O . LEU A 1 97 ? -25.201 12.964 17.850 1.00 92.88 97 LEU A O 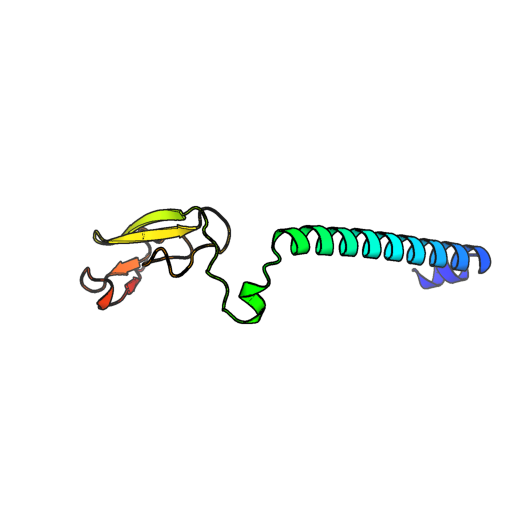1
ATOM 795 N N . ILE A 1 98 ? -26.082 11.709 16.225 1.00 91.38 98 ILE A N 1
ATOM 796 C CA . ILE A 1 98 ? -27.347 12.469 16.206 1.00 91.38 98 ILE A CA 1
ATOM 797 C C . ILE A 1 98 ? -28.071 12.408 17.562 1.00 91.38 98 ILE A C 1
ATOM 799 O O . ILE A 1 98 ? -28.625 13.418 17.999 1.00 91.38 98 ILE A O 1
ATOM 803 N N . ASP A 1 99 ? -28.036 11.260 18.237 1.00 88.50 99 ASP A N 1
ATOM 804 C CA . ASP A 1 99 ? -28.667 11.024 19.544 1.00 88.50 99 ASP A CA 1
ATOM 805 C C . ASP A 1 99 ? -27.742 10.303 20.547 1.00 88.50 99 ASP A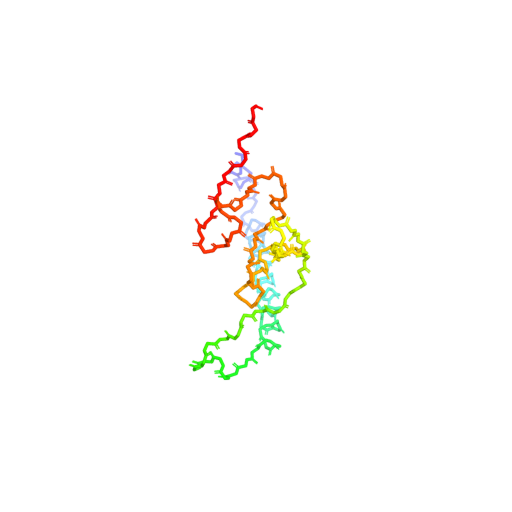 C 1
ATOM 807 O O . ASP A 1 99 ? -28.210 9.709 21.519 1.00 88.50 99 ASP A O 1
ATOM 811 N N . GLY A 1 100 ? -26.429 10.332 20.303 1.00 85.62 100 GLY A N 1
ATOM 812 C CA . GLY A 1 100 ? -25.442 9.599 21.099 1.00 85.62 100 GLY A CA 1
ATOM 813 C C . GLY A 1 100 ? -25.300 8.113 20.743 1.00 85.62 100 GLY A C 1
ATOM 814 O O . GLY A 1 100 ? -24.475 7.434 21.350 1.00 85.62 100 GLY A O 1
ATOM 815 N N . SER A 1 101 ? -26.056 7.592 19.768 1.00 87.94 101 SER A N 1
ATOM 816 C CA . SER A 1 101 ? -25.904 6.233 19.238 1.00 87.94 101 SER A CA 1
ATOM 817 C C . SER A 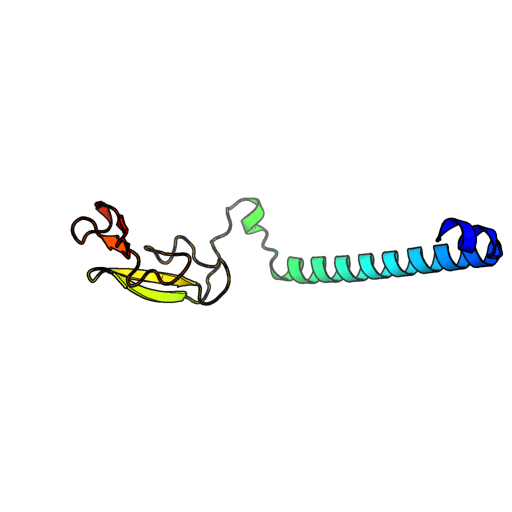1 101 ? -25.449 6.234 17.779 1.00 87.94 101 SER A C 1
ATOM 819 O O . SER A 1 101 ? -25.886 7.041 16.960 1.00 87.94 101 SER A O 1
ATOM 821 N N . VAL A 1 102 ? -24.601 5.264 17.426 1.00 88.31 102 VAL A N 1
ATOM 822 C CA . VAL A 1 102 ? -24.153 5.040 16.041 1.00 88.31 102 VAL A CA 1
ATOM 823 C C . VAL A 1 102 ? -25.323 4.657 15.127 1.00 88.31 102 VAL A C 1
ATOM 825 O O . VAL A 1 102 ? -25.300 4.971 13.939 1.00 88.31 102 VAL A O 1
ATOM 828 N N . GLU A 1 103 ? -26.365 4.017 15.668 1.00 90.06 103 GLU A N 1
ATOM 829 C CA . GLU A 1 103 ? -27.545 3.587 14.900 1.00 90.06 103 GLU A CA 1
ATOM 830 C C . GLU A 1 103 ? -28.318 4.762 14.294 1.00 90.06 103 GLU A C 1
ATOM 832 O O . GLU A 1 103 ? -28.885 4.644 13.207 1.00 90.06 103 GLU A O 1
ATOM 837 N N . SER A 1 104 ? -28.307 5.905 14.973 1.00 90.06 104 SER A N 1
ATOM 838 C CA . SER A 1 104 ? -29.044 7.097 14.554 1.00 90.06 104 SER A CA 1
ATOM 839 C C . SER A 1 104 ? -28.264 7.964 13.578 1.00 90.06 104 SER A C 1
ATOM 841 O O . SER A 1 104 ? -28.814 8.914 13.023 1.00 90.06 104 SER A O 1
ATOM 843 N N . GLY A 1 105 ? -27.007 7.610 13.310 1.00 89.88 105 GLY A N 1
ATOM 844 C CA . GLY A 1 105 ? -26.151 8.270 12.339 1.00 89.88 105 GLY A CA 1
ATOM 845 C C . GLY A 1 105 ? -25.374 9.458 12.902 1.00 89.88 105 GLY A C 1
ATOM 846 O O . GLY A 1 105 ? -25.275 9.676 14.109 1.00 89.88 105 GLY A O 1
ATOM 847 N N . PHE A 1 106 ? -24.790 10.222 11.981 1.00 92.19 106 PHE A N 1
ATOM 848 C CA . PHE A 1 106 ? -23.799 11.258 12.262 1.00 92.19 106 PHE A CA 1
ATOM 849 C C . PHE A 1 106 ? -24.304 12.622 11.794 1.00 92.19 106 PHE A C 1
ATOM 851 O O . PHE A 1 106 ? -24.929 12.723 10.735 1.00 92.19 106 PHE A O 1
ATOM 858 N N . LYS A 1 107 ? -23.971 13.678 12.536 1.00 92.38 107 LYS A N 1
ATOM 859 C CA . LYS A 1 107 ? -24.126 15.071 12.101 1.00 92.38 107 LYS A CA 1
ATOM 860 C C . LYS A 1 107 ? -22.776 15.784 12.133 1.00 92.38 107 LYS A C 1
ATOM 862 O O . LYS A 1 107 ? -21.904 15.459 12.938 1.00 92.38 107 LYS A O 1
ATOM 867 N N . SER A 1 108 ? -22.590 16.728 11.213 1.00 92.19 108 SER A N 1
ATOM 868 C CA . SER A 1 108 ? -21.413 17.591 11.202 1.00 92.19 108 SER A CA 1
ATOM 869 C C . SER A 1 108 ? -21.526 18.629 12.304 1.00 92.19 108 SER A C 1
ATOM 871 O O . SER A 1 108 ? -22.568 19.268 12.448 1.00 92.19 108 SER A O 1
ATOM 873 N N . ILE A 1 109 ? -20.425 18.852 13.007 1.00 88.12 109 ILE A N 1
ATOM 874 C CA . ILE A 1 109 ? -20.265 20.032 13.842 1.00 88.12 109 ILE A CA 1
ATOM 875 C C . ILE A 1 109 ? -19.862 21.141 12.865 1.00 88.12 109 ILE A C 1
ATOM 877 O O . ILE A 1 109 ? -18.712 21.196 12.433 1.00 88.12 109 ILE A O 1
ATOM 881 N N . GLU A 1 110 ? -20.824 21.943 12.399 1.00 71.69 110 GLU A N 1
ATOM 882 C CA . GLU A 1 110 ? -20.508 23.114 11.573 1.00 71.69 110 GLU A CA 1
ATOM 883 C C . GLU A 1 110 ? -19.553 24.017 12.365 1.00 71.69 110 GLU A C 1
ATOM 885 O O . GLU A 1 110 ? -19.909 24.556 13.412 1.00 71.69 110 GLU A O 1
ATOM 890 N N . SER A 1 111 ? -18.319 24.154 11.879 1.00 57.22 111 SER A N 1
ATOM 891 C CA . SER A 1 111 ? -17.461 25.260 12.280 1.00 57.22 111 SER A CA 1
ATOM 892 C C . SER A 1 111 ? -17.985 26.509 11.576 1.00 57.22 111 SER A C 1
ATOM 894 O O . SER A 1 111 ? -17.928 26.564 10.344 1.00 57.22 111 SER A O 1
ATOM 896 N N . GLU A 1 112 ? -18.509 27.468 12.340 1.00 42.22 112 GLU A N 1
ATOM 897 C CA . GLU A 1 112 ? -18.669 28.854 11.869 1.00 42.22 112 GLU A CA 1
ATOM 898 C C . GLU A 1 112 ? -17.384 29.390 11.214 1.00 42.22 112 GLU A C 1
ATOM 900 O O . GLU A 1 112 ? -16.272 29.061 11.702 1.00 42.22 112 GLU A O 1
#

Radius of gyration: 27.02 Å; Cα contacts (8 Å, |Δi|>4): 97; chains: 1; bounding box: 55×51×63 Å

Nearest PDB structures (foldseek):
  9b8p-assembly1_H  TM=4.302E-01  e=8.057E+00  Rattus norvegicus